Protein 3B0S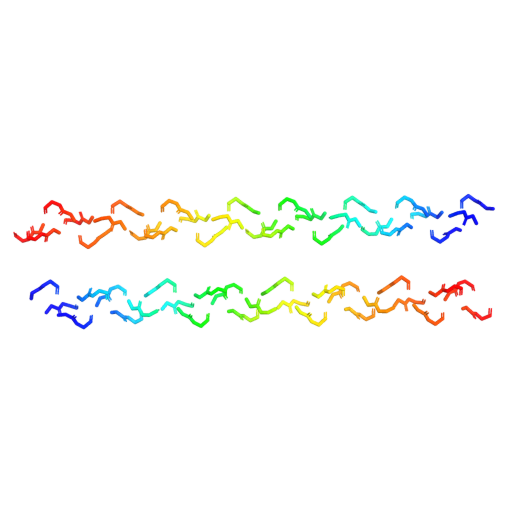 (pdb70)

Secondary structure (DSSP, 8-state):
------------------/------------------/------------------/------------------/------------------/------------------

Organism: Saimiriine herpesvirus 2 (NCBI:txid10381)

Foldseek 3Di:
DDDDDDDDDDDDDDDDPD/DADDDDDDDDDDDDDDPD/DADDDDDDDDDDDDDDPD/DQDDDDDDDDDDDDDDPD/DCDDDDDDDDDDDDDDPD/DCDDDDDDDDDDDDDDPD

B-factor: mean 13.08, std 9.86, range [0.01, 78.94]

InterPro domains:
  IPR008160 Collagen triple helix repeat [PF01391] (15-69)
  IPR017095 Saimiri transformation-associated protein [PIRSF037035] (1-99)

Sequence (108 aa):
GPGPGPGPGPGPGPGPGPGPGPGPGPGPGPGPGPGPGPGPGPGPGPGPGPGPGPGPGPGPGPGPGPGPGPGPGGPPGGPPGGPPGGPPGGPPGGPPGGPPGGPPGGPPGPGPGPGPGPGPGPGPGP

Solvent-accessible surface area: 9105 Å² total

Radius of gyration: 23.4 Å; Cα contacts (8 Å, |Δi|>4): 364; chains: 6; bounding box: 37×21×72 Å

Structure (mmCIF, N/CA/C/O backbone):
data_3B0S
#
_entry.id   3B0S
#
_cell.length_a   29.310
_cell.length_b   26.161
_cell.length_c   74.507
_cell.angle_alpha   90.00
_cell.angle_beta   92.28
_cell.angle_gamma   90.00
#
_symmetry.space_group_name_H-M   'P 1 21 1'
#
loop_
_entity.id
_entity.type
_entity.pdbx_description
1 polymer 'collagen-like peptide'
2 water water
#
loop_
_atom_site.group_PDB
_atom_site.id
_atom_site.type_symbol
_atom_site.label_atom_id
_atom_site.label_alt_id
_atom_site.label_comp_id
_atom_site.label_asym_id
_atom_site.label_entity_id
_atom_site.label_seq_id
_atom_site.pdbx_PDB_ins_code
_atom_site.Cartn_x
_atom_site.Cartn_y
_atom_site.Cartn_z
_atom_site.occupancy
_atom_site.B_iso_or_equiv
_atom_site.auth_seq_id
_atom_site.auth_comp_id
_atom_site.auth_asym_id
_atom_site.auth_atom_id
_atom_site.pdbx_PDB_model_num
ATOM 1 N N . GLY A 1 1 ? 20.880 -3.540 -33.369 1.00 23.15 1 GLY A N 1
ATOM 2 C CA . GLY A 1 1 ? 21.257 -2.630 -32.296 1.00 13.25 1 GLY A CA 1
ATOM 3 C C . GLY A 1 1 ? 21.346 -3.423 -30.999 1.00 11.65 1 GLY A C 1
ATOM 4 O O . GLY A 1 1 ? 20.810 -4.518 -30.864 1.00 19.75 1 GLY A O 1
ATOM 5 N N . PRO A 1 2 ? 22.047 -2.841 -30.043 1.00 16.11 2 PRO A N 1
ATOM 6 C CA . PRO A 1 2 ? 22.199 -3.476 -28.738 1.00 15.32 2 PRO A CA 1
ATOM 7 C C . PRO A 1 2 ? 20.868 -3.566 -28.001 1.00 17.01 2 PRO A C 1
ATOM 8 O O . PRO A 1 2 ? 19.922 -2.802 -28.225 1.00 11.35 2 PRO A O 1
ATOM 20 N N . GLY A 1 4 ? 18.271 -2.739 -25.179 1.00 17.10 4 GLY A N 1
ATOM 21 C CA . GLY A 1 4 ? 18.064 -1.444 -24.567 1.00 10.82 4 GLY A CA 1
ATOM 22 C C . GLY A 1 4 ? 18.449 -1.412 -23.104 1.00 20.39 4 GLY A C 1
ATOM 23 O O . GLY A 1 4 ? 18.842 -2.418 -22.517 1.00 16.00 4 GLY A O 1
ATOM 24 N N . PRO A 1 5 ? 18.353 -0.220 -22.526 1.00 15.77 5 PRO A N 1
ATOM 25 C CA . PRO A 1 5 ? 18.569 -0.004 -21.098 1.00 11.27 5 PRO A CA 1
ATOM 26 C C . PRO A 1 5 ? 17.500 -0.666 -20.238 1.00 10.73 5 PRO A C 1
ATOM 27 O O . PRO A 1 5 ? 16.412 -0.991 -20.692 1.00 9.10 5 PRO A O 1
ATOM 39 N N . GLY A 1 7 ? 14.439 -0.974 -17.644 1.00 10.95 7 GLY A N 1
ATOM 40 C CA . GLY A 1 7 ? 13.247 -0.183 -17.380 1.00 3.20 7 GLY A CA 1
ATOM 41 C C . GLY A 1 7 ? 13.336 0.460 -16.004 1.00 9.02 7 GLY A C 1
ATOM 42 O O . GLY A 1 7 ? 14.255 0.250 -15.220 1.00 7.91 7 GLY A O 1
ATOM 43 N N . PRO A 1 8 ? 12.342 1.276 -15.671 1.00 8.83 8 PRO A N 1
ATOM 44 C CA . PRO A 1 8 ? 12.349 1.970 -14.386 1.00 5.91 8 PRO A CA 1
ATOM 45 C C . PRO A 1 8 ? 11.898 1.066 -13.249 1.00 4.63 8 PRO A C 1
ATOM 46 O O . PRO A 1 8 ? 11.267 0.034 -13.512 1.00 6.13 8 PRO A O 1
ATOM 58 N N . GLY A 1 10 ? 9.556 -0.484 -10.463 1.00 4.79 10 GLY A N 1
ATOM 59 C CA . GLY A 1 10 ? 8.111 -0.492 -10.278 1.00 8.07 10 GLY A CA 1
ATOM 60 C C . GLY A 1 10 ? 7.727 0.365 -9.078 1.00 3.15 10 GLY A C 1
ATOM 61 O O . GLY A 1 10 ? 8.527 0.928 -8.357 1.00 3.77 10 GLY A O 1
ATOM 62 N N . PRO A 1 11 ? 6.428 0.448 -8.860 1.00 4.95 11 PRO A N 1
ATOM 63 C CA . PRO A 1 11 ? 5.937 1.310 -7.780 1.00 6.70 11 PRO A CA 1
ATOM 64 C C . PRO A 1 11 ? 6.146 0.671 -6.420 1.00 8.19 11 PRO A C 1
ATOM 65 O O . PRO A 1 11 ? 6.479 -0.523 -6.287 1.00 1.73 11 PRO A O 1
ATOM 77 N N . GLY A 1 13 ? 5.285 -1.101 -2.918 1.00 3.28 13 GLY A N 1
ATOM 78 C CA . GLY A 1 13 ? 4.420 -2.192 -2.574 1.00 4.13 13 GLY A CA 1
ATOM 79 C C . GLY A 1 13 ? 3.139 -1.775 -1.884 1.00 5.17 13 GLY A C 1
ATOM 80 O O . GLY A 1 13 ? 2.895 -0.602 -1.601 1.00 4.59 13 GLY A O 1
ATOM 81 N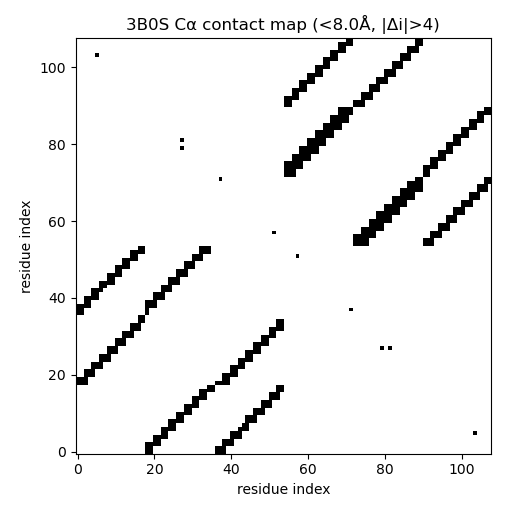 N . PRO A 1 14 ? 2.307 -2.752 -1.565 1.00 6.77 14 PRO A N 1
ATOM 82 C CA . PRO A 1 14 ? 1.041 -2.465 -0.895 1.00 5.22 14 PRO A CA 1
ATOM 83 C C . PRO A 1 14 ? 1.279 -2.130 0.562 1.00 2.53 14 PRO A C 1
ATOM 84 O O . PRO A 1 14 ? 2.332 -2.466 1.100 1.00 5.36 14 PRO A O 1
ATOM 96 N N . GLY A 1 16 ? 1.316 -2.453 4.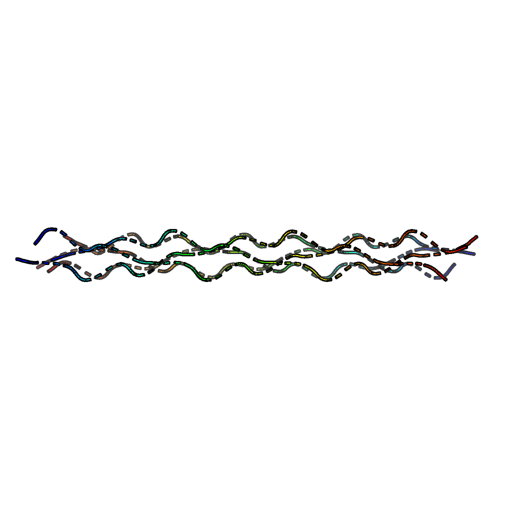545 1.00 9.24 16 GLY A N 1
ATOM 97 C CA . GLY A 1 16 ? 1.519 -3.620 5.385 1.00 3.95 16 GLY A CA 1
ATOM 98 C C . GLY A 1 16 ? 0.239 -3.934 6.150 1.00 4.07 16 GLY A C 1
ATOM 99 O O . GLY A 1 16 ? -0.748 -3.195 6.152 1.00 5.38 16 GLY A O 1
ATOM 100 N N . PRO A 1 17 ? 0.273 -5.065 6.846 1.00 2.40 17 PRO A N 1
ATOM 101 C CA . PRO A 1 17 ? -0.876 -5.434 7.672 1.00 4.34 17 PRO A CA 1
ATOM 102 C C . PRO A 1 17 ? -1.163 -4.407 8.753 1.00 2.69 17 PRO A C 1
ATOM 103 O O . PRO A 1 17 ? -0.296 -3.663 9.197 1.00 7.04 17 PRO A O 1
ATOM 115 N N . GLY A 1 19 ? -1.454 -3.239 12.490 1.00 5.67 19 GLY A N 1
ATOM 116 C CA . GLY A 1 19 ? -0.625 -3.551 13.637 1.00 7.00 19 GLY A CA 1
ATOM 117 C C . GLY A 1 19 ? -1.301 -4.516 14.601 1.00 4.46 19 GLY A C 1
ATOM 118 O O . GLY A 1 19 ? -2.472 -4.873 14.435 1.00 9.59 19 GLY A O 1
ATOM 119 N N . PRO A 1 20 ? -0.544 -4.940 15.607 1.00 2.69 20 PRO A N 1
ATOM 120 C CA . PRO A 1 20 ? -1.140 -5.828 16.615 1.00 8.92 20 PRO A CA 1
ATOM 121 C C . PRO A 1 20 ? -2.090 -5.053 17.518 1.00 12.00 20 PRO A C 1
ATOM 122 O O . PRO A 1 20 ? -2.058 -3.819 17.554 1.00 8.98 20 PRO A O 1
ATOM 134 N N . GLY A 1 22 ? -3.605 -3.217 20.739 1.00 4.68 22 GLY A N 1
ATOM 135 C CA . GLY A 1 22 ? -2.980 -2.546 21.884 1.00 8.15 22 GLY A CA 1
ATOM 136 C C . GLY A 1 22 ? -3.073 -3.396 23.146 1.00 4.97 22 GLY A C 1
ATOM 137 O O . GLY A 1 22 ? -3.677 -4.477 23.137 1.00 9.30 22 GLY A O 1
ATOM 138 N N . PRO A 1 23 ? -2.471 -2.952 24.243 1.00 7.49 23 PRO A N 1
ATOM 139 C CA . PRO A 1 23 ? -2.532 -3.673 25.513 1.00 13.54 23 PRO A CA 1
ATOM 140 C C . PRO A 1 23 ? -3.856 -3.512 26.253 1.00 6.51 23 PRO A C 1
ATOM 141 O O . PRO A 1 23 ? -4.666 -2.632 25.954 1.00 9.20 23 PRO A O 1
ATOM 153 N N . GLY A 1 25 ? -6.531 -2.495 29.000 1.00 11.46 25 GLY A N 1
ATOM 154 C CA . GLY A 1 25 ? -6.812 -1.230 29.655 1.00 9.16 25 GLY A CA 1
ATOM 155 C C . GLY A 1 25 ? -6.367 -1.244 31.111 1.00 11.25 25 GLY A C 1
ATOM 156 O O . GLY A 1 25 ? -6.031 -2.302 31.650 1.00 23.86 25 GLY A O 1
ATOM 157 N N . PRO A 1 26 ? -6.367 -0.074 31.731 1.00 13.00 26 PRO A N 1
ATOM 158 C CA . PRO A 1 26 ? -6.088 0.021 33.172 1.00 14.63 26 PRO A CA 1
ATOM 159 C C . PRO A 1 26 ? -7.175 -0.656 33.996 1.00 14.26 26 PRO A C 1
ATOM 160 O O . PRO A 1 26 ? -8.260 -0.987 33.521 1.00 22.06 26 PRO A O 1
ATOM 173 N N . GLY B 1 1 ? 17.240 -3.013 -32.304 1.00 48.50 1 GLY B N 1
ATOM 174 C CA . GLY B 1 1 ? 17.697 -3.253 -30.939 1.00 32.37 1 GLY B CA 1
ATOM 175 C C . GLY B 1 1 ? 16.552 -3.695 -30.048 1.00 27.52 1 GLY B C 1
ATOM 176 O O . GLY B 1 1 ? 15.518 -3.030 -29.947 1.00 30.19 1 GLY B O 1
ATOM 177 N N . PRO B 1 2 ? 16.694 -4.836 -29.387 1.00 16.20 2 PRO B N 1
ATOM 178 C CA . PRO B 1 2 ? 15.631 -5.323 -28.509 1.00 13.63 2 PRO B CA 1
ATOM 179 C C . PRO B 1 2 ? 15.390 -4.405 -27.315 1.00 23.12 2 PRO B C 1
ATOM 180 O O . PRO B 1 2 ? 16.304 -3.715 -26.858 1.00 11.92 2 PRO B O 1
ATOM 192 N N . GLY B 1 4 ? 15.135 -3.270 -23.584 1.00 7.00 4 GLY B N 1
ATOM 193 C CA . GLY B 1 4 ? 15.986 -3.639 -22.459 1.00 8.58 4 GLY B CA 1
ATOM 194 C C . GLY B 1 4 ? 15.204 -4.499 -21.469 1.00 11.12 4 GLY B C 1
ATOM 195 O O . GLY B 1 4 ? 14.012 -4.757 -21.612 1.00 16.97 4 GLY B O 1
ATOM 196 N N . PRO B 1 5 ? 15.902 -4.915 -20.429 1.00 10.31 5 PRO B N 1
ATOM 197 C CA . PRO B 1 5 ? 15.274 -5.794 -19.438 1.00 19.06 5 PRO B CA 1
ATOM 198 C C . PRO B 1 5 ? 14.274 -5.001 -18.599 1.00 15.37 5 PRO B C 1
ATOM 199 O O . PRO B 1 5 ? 14.271 -3.771 -18.645 1.00 12.67 5 PRO B O 1
ATOM 211 N N . GLY B 1 7 ? 12.714 -3.190 -15.335 1.00 5.66 7 GLY B N 1
ATOM 212 C CA . GLY B 1 7 ? 13.287 -2.460 -14.209 1.00 2.54 7 GLY B CA 1
ATOM 213 C C . GLY B 1 7 ? 13.264 -3.297 -12.937 1.00 5.51 7 GLY B C 1
ATOM 214 O O . GLY B 1 7 ? 12.735 -4.406 -12.881 1.00 8.30 7 GLY B O 1
ATOM 215 N N . PRO B 1 8 ? 13.885 -2.786 -11.884 1.00 6.27 8 PRO B N 1
ATOM 216 C CA . PRO B 1 8 ? 14.005 -3.504 -10.620 1.00 7.89 8 PRO B CA 1
ATOM 217 C C . PRO B 1 8 ? 12.681 -3.553 -9.857 1.00 4.94 8 PRO B C 1
ATOM 218 O O . PRO B 1 8 ? 11.798 -2.731 -10.107 1.00 7.35 8 PRO B O 1
ATOM 230 N N . GLY B 1 10 ? 10.133 -2.667 -7.150 1.00 2.65 10 GLY B N 1
ATOM 231 C CA . GLY B 1 10 ? 9.940 -1.399 -6.487 1.00 7.46 10 GLY B CA 1
ATOM 232 C C . GLY B 1 10 ? 10.203 -1.360 -5.016 1.00 5.23 10 GLY B C 1
ATOM 233 O O . GLY B 1 10 ? 10.490 -2.339 -4.334 1.00 6.49 10 GLY B O 1
ATOM 234 N N . PRO B 1 11 ? 10.135 -0.154 -4.432 1.00 7.05 11 PRO B N 1
ATOM 235 C CA . PRO B 1 11 ? 10.347 0.010 -3.006 1.00 6.45 11 PRO B CA 1
ATOM 236 C C . PRO B 1 11 ? 9.272 -0.623 -2.132 1.00 1.79 11 PRO B C 1
ATOM 237 O O . PRO B 1 11 ? 8.195 -0.933 -2.608 1.00 4.27 11 PRO B O 1
ATOM 249 N N . GLY B 1 13 ? 6.173 -0.965 0.482 1.00 4.90 13 GLY B N 1
ATOM 250 C CA . GLY B 1 13 ? 4.943 -0.229 0.733 1.00 2.34 13 GLY B CA 1
ATOM 251 C C . GLY B 1 13 ? 5.035 0.448 2.094 1.00 0.68 13 GLY B C 1
ATOM 252 O O . GLY B 1 13 ? 6.002 0.227 2.826 1.00 3.13 13 GLY B O 1
ATOM 253 N N . PRO B 1 14 ? 4.063 1.288 2.429 1.00 6.06 14 PRO B N 1
ATOM 254 C CA . PRO B 1 14 ? 4.057 1.972 3.727 1.00 6.30 14 PRO B CA 1
ATOM 255 C C . PRO B 1 14 ? 3.592 1.043 4.831 1.00 5.91 14 PRO B C 1
ATOM 256 O O . PRO B 1 14 ? 3.021 -0.008 4.541 1.00 5.99 14 PRO B O 1
ATOM 268 N N . GLY B 1 16 ? 1.368 -0.653 7.774 1.00 4.81 16 GLY B N 1
ATOM 269 C CA . GLY B 1 16 ? -0.072 -0.728 7.997 1.00 3.44 16 GLY B CA 1
ATOM 270 C C . GLY B 1 16 ? -0.477 0.302 9.041 1.00 5.62 16 GLY B C 1
ATOM 271 O O . GLY B 1 16 ? 0.358 0.941 9.687 1.00 3.26 16 GLY B O 1
ATOM 272 N N . PRO B 1 17 ? -1.788 0.466 9.210 1.00 4.15 17 PRO B N 1
ATOM 273 C CA . PRO B 1 17 ? -2.299 1.339 10.263 1.00 6.99 17 PRO B CA 1
ATOM 274 C C . PRO B 1 17 ? -2.164 0.707 11.632 1.00 2.64 17 PRO B C 1
ATOM 275 O O . PRO B 1 17 ? -1.920 -0.506 11.755 1.00 2.75 17 PRO B O 1
ATOM 287 N N . GLY B 1 19 ? -2.964 -1.081 15.172 1.00 8.20 19 GLY B N 1
ATOM 288 C CA . GLY B 1 19 ? -3.804 -2.213 15.509 1.00 5.37 19 GLY B CA 1
ATOM 289 C C . GLY B 1 19 ? -5.097 -1.798 16.196 1.00 8.14 19 GLY B C 1
ATOM 290 O O . GLY B 1 19 ? -5.291 -0.630 16.552 1.00 9.48 19 GLY B O 1
ATOM 291 N N . PRO B 1 20 ? -5.983 -2.768 16.386 1.00 7.55 20 PRO B N 1
ATOM 292 C CA . PRO B 1 20 ? -7.232 -2.515 17.104 1.00 11.28 20 PRO B CA 1
ATOM 293 C C . PRO B 1 20 ? -6.975 -2.200 18.574 1.00 8.42 20 PRO B C 1
ATOM 294 O O . PRO B 1 20 ? -5.917 -2.499 19.125 1.00 10.82 20 PRO B O 1
ATOM 306 N N . GLY B 1 22 ? -6.887 -2.398 22.617 1.00 6.09 22 GLY B N 1
ATOM 307 C CA . GLY B 1 22 ? -6.627 -3.492 23.541 1.00 8.78 22 GLY B CA 1
ATOM 308 C C . GLY B 1 22 ? -7.936 -3.929 24.187 1.00 15.75 22 GLY B C 1
ATOM 309 O O . GLY B 1 22 ? -8.944 -3.228 24.061 1.00 14.22 22 GLY B O 1
ATOM 310 N N . PRO B 1 23 ? -7.914 -5.068 24.865 1.00 13.41 23 PRO B N 1
ATOM 311 C CA . PRO B 1 23 ? -9.109 -5.558 25.555 1.00 14.20 23 PRO B CA 1
ATOM 312 C C . PRO B 1 23 ? -9.405 -4.678 26.772 1.00 22.93 23 PRO B C 1
ATOM 313 O O . PRO B 1 23 ? -8.491 -4.066 27.334 1.00 33.56 23 PRO B O 1
ATOM 325 N N . GLY B 1 25 ? -9.848 -3.345 30.481 1.00 11.71 25 GLY B N 1
ATOM 326 C CA . GLY B 1 25 ? -9.026 -3.579 31.663 1.00 13.30 25 GLY B CA 1
ATOM 327 C C . GLY B 1 25 ? -9.680 -4.603 32.573 1.00 23.95 25 GLY B C 1
ATOM 328 O O . GLY B 1 25 ? -10.815 -5.012 32.296 1.00 18.31 25 GLY B O 1
ATOM 329 N N . PRO B 1 26 ? -8.982 -5.002 33.629 1.00 34.62 26 PRO B N 1
ATOM 330 C CA . PRO B 1 26 ? -9.529 -5.973 34.583 1.00 38.77 26 PRO B CA 1
ATOM 331 C C . PRO B 1 26 ? -10.436 -5.260 35.578 1.00 39.47 26 PRO B C 1
ATOM 332 O O . PRO B 1 26 ? -10.324 -4.037 35.682 1.00 23.49 26 PRO B O 1
ATOM 345 N N . GLY C 1 1 ? 22.418 -1.166 -35.423 1.00 42.52 1 GLY C N 1
ATOM 346 C CA . GLY C 1 1 ? 21.634 0.064 -35.442 1.00 6.78 1 GLY C CA 1
ATOM 347 C C . GLY C 1 1 ? 21.576 0.670 -34.052 1.00 20.11 1 GLY C C 1
ATOM 348 O O . GLY C 1 1 ? 22.475 0.443 -33.233 1.00 27.25 1 GLY C O 1
ATOM 349 N N . PRO C 1 2 ? 20.517 1.429 -33.789 1.00 21.44 2 PRO C N 1
ATOM 350 C CA . PRO C 1 2 ? 20.390 2.088 -32.487 1.00 13.36 2 PRO C CA 1
ATOM 351 C C . PRO C 1 2 ? 20.031 1.078 -31.400 1.00 19.65 2 PRO C C 1
ATOM 352 O O . PRO C 1 2 ? 19.513 0.000 -31.689 1.00 20.28 2 PRO C O 1
ATOM 364 N N . GLY C 1 4 ? 17.804 -0.587 -28.496 1.00 21.80 4 GLY C N 1
ATOM 365 C CA . GLY C 1 4 ? 16.360 -0.685 -28.305 1.00 29.46 4 GLY C CA 1
ATOM 366 C C . GLY C 1 4 ? 15.908 0.294 -27.231 1.00 32.56 4 GLY C C 1
ATOM 367 O O . GLY C 1 4 ? 16.730 0.969 -26.595 1.00 30.66 4 GLY C O 1
ATOM 368 N N . PRO C 1 5 ? 14.607 0.395 -27.001 1.00 28.50 5 PRO C N 1
ATOM 369 C CA . PRO C 1 5 ? 14.110 1.281 -25.932 1.00 16.95 5 PRO C CA 1
ATOM 370 C C . PRO C 1 5 ? 14.282 0.643 -24.565 1.00 13.44 5 PRO C C 1
ATOM 371 O O . PRO C 1 5 ? 14.586 -0.547 -24.428 1.00 25.08 5 PRO C O 1
ATOM 383 N N . GLY C 1 7 ? 13.572 -1.155 -21.002 1.00 17.25 7 GLY C N 1
ATOM 384 C CA . GLY C 1 7 ? 12.720 -2.295 -20.681 1.00 18.66 7 GLY C CA 1
ATOM 385 C C . GLY C 1 7 ? 11.408 -1.888 -20.026 1.00 13.88 7 GLY C C 1
ATOM 386 O O . GLY C 1 7 ? 11.179 -0.698 -19.790 1.00 9.77 7 GLY C O 1
ATOM 387 N N . PRO C 1 8 ? 10.567 -2.874 -19.740 1.00 7.43 8 PRO C N 1
ATOM 388 C CA . PRO C 1 8 ? 9.318 -2.639 -19.013 1.00 5.98 8 PRO C CA 1
ATOM 389 C C . PRO C 1 8 ? 9.525 -2.215 -17.566 1.00 6.90 8 PRO C C 1
ATOM 390 O O . PRO C 1 8 ? 10.565 -2.499 -16.962 1.00 7.08 8 PRO C O 1
ATOM 402 N N . GLY C 1 10 ? 9.606 -2.439 -13.633 1.00 2.90 10 GLY C N 1
ATOM 403 C CA . GLY C 1 10 ? 9.811 -3.603 -12.777 1.00 5.39 10 GLY C CA 1
ATOM 404 C C . GLY C 1 10 ? 8.505 -3.886 -12.037 1.00 10.66 10 GLY C C 1
ATOM 405 O O . GLY C 1 10 ? 7.523 -3.153 -12.193 1.00 8.38 10 GLY C O 1
ATOM 406 N N . PRO C 1 11 ? 8.568 -4.967 -11.269 1.00 6.46 11 PRO C N 1
ATOM 407 C CA . PRO C 1 11 ? 7.432 -5.391 -10.453 1.00 10.76 11 PRO C CA 1
ATOM 408 C C . PRO C 1 11 ? 7.110 -4.385 -9.351 1.00 3.79 11 PRO C C 1
ATOM 409 O O . PRO C 1 11 ? 7.986 -3.640 -8.888 1.00 4.86 11 PRO C O 1
ATOM 421 N N . GLY C 1 13 ? 6.777 -3.325 -5.574 1.00 7.08 13 GLY C N 1
ATOM 422 C CA . GLY C 1 13 ? 7.615 -3.632 -4.445 1.00 4.76 13 GLY C CA 1
ATOM 423 C C . GLY C 1 13 ? 6.921 -4.513 -3.421 1.00 2.58 13 GLY C C 1
ATOM 424 O O . GLY C 1 13 ? 5.718 -4.755 -3.588 1.00 2.52 13 GLY C O 1
ATOM 425 N N . PRO C 1 14 ? 7.709 -4.908 -2.434 1.00 5.11 14 PRO C N 1
ATOM 426 C CA . PRO C 1 14 ? 7.200 -5.788 -1.381 1.00 5.95 14 PRO C CA 1
ATOM 427 C C . PRO C 1 14 ? 6.236 -5.032 -0.471 1.00 5.02 14 PRO C C 1
ATOM 428 O O . PRO C 1 14 ? 6.322 -3.797 -0.372 1.00 5.78 14 PRO C O 1
ATOM 440 N N . GLY C 1 16 ? 4.570 -3.290 2.652 1.00 0.53 16 GLY C N 1
ATOM 441 C CA . GLY C 1 16 ? 5.057 -2.576 3.796 1.00 3.05 16 GLY C CA 1
ATOM 442 C C . GLY C 1 16 ? 4.999 -3.423 5.056 1.00 5.64 16 GLY C C 1
ATOM 443 O O . GLY C 1 16 ? 4.467 -4.526 5.063 1.00 5.85 16 GLY C O 1
ATOM 444 N N . PRO C 1 17 ? 5.590 -2.885 6.104 1.00 3.97 17 PRO C N 1
ATOM 445 C CA . PRO C 1 17 ? 5.634 -3.597 7.373 1.00 8.43 17 PRO C CA 1
ATOM 446 C C . PRO C 1 17 ? 4.316 -3.559 8.151 1.00 7.83 17 PRO C C 1
ATOM 447 O O . PRO C 1 17 ? 3.470 -2.700 7.898 1.00 3.03 17 PRO C O 1
ATOM 459 N N . GLY C 1 19 ? 1.792 -2.628 10.955 1.00 4.37 19 GLY C N 1
ATOM 460 C CA . GLY C 1 19 ? 1.550 -1.352 11.614 1.00 4.71 19 GLY C CA 1
ATOM 461 C C . GLY C 1 19 ? 1.893 -1.359 13.087 1.00 6.81 19 GLY C C 1
ATOM 462 O O . GLY C 1 19 ? 2.181 -2.384 13.693 1.00 6.47 19 GLY C O 1
ATOM 463 N N . PRO C 1 20 ? 1.861 -0.176 13.697 1.00 6.24 20 PRO C N 1
ATOM 464 C CA . PRO C 1 20 ? 2.091 0.018 15.121 1.00 12.40 20 PRO C CA 1
ATOM 465 C C . PRO C 1 20 ? 1.061 -0.619 16.040 1.00 3.25 20 PRO C C 1
ATOM 466 O O . PRO C 1 20 ? -0.067 -0.908 15.651 1.00 3.85 20 PRO C O 1
ATOM 478 N N . GLY C 1 22 ? -1.953 -1.069 18.574 1.00 10.23 22 GLY C N 1
ATOM 479 C CA . GLY C 1 22 ? -3.147 -0.255 18.761 1.00 14.49 22 GLY C CA 1
ATOM 480 C C . GLY C 1 22 ? -3.148 0.401 20.133 1.00 14.17 22 GLY C C 1
ATOM 481 O O . GLY C 1 22 ? -2.242 0.188 20.942 1.00 5.39 22 GLY C O 1
ATOM 482 N N . PRO C 1 23 ? -4.177 1.197 20.407 1.00 16.05 23 PRO C N 1
ATOM 483 C CA . PRO C 1 23 ? -4.234 1.947 21.667 1.00 6.83 23 PRO C CA 1
ATOM 484 C C . PRO C 1 23 ? -4.625 1.031 22.818 1.00 11.62 23 PRO C C 1
ATOM 485 O O . PRO C 1 23 ? -5.106 -0.069 22.540 1.00 9.72 23 PRO C O 1
ATOM 497 N N . GLY C 1 25 ? -6.867 -0.608 25.756 1.00 17.35 25 GLY C N 1
ATOM 498 C CA . GLY C 1 25 ? -8.310 -0.751 25.938 1.00 15.05 25 GLY C CA 1
ATOM 499 C C . GLY C 1 25 ? -8.722 0.202 27.057 1.00 13.84 25 GLY C C 1
ATOM 500 O O . GLY C 1 25 ? -7.872 0.764 27.759 1.00 16.43 25 GLY C O 1
ATOM 501 N N . PRO C 1 26 ? -10.028 0.348 27.203 1.00 11.64 26 PRO C N 1
ATOM 502 C CA . PRO C 1 26 ? -10.589 1.241 28.225 1.00 15.51 26 PRO C CA 1
ATOM 503 C C . PRO C 1 26 ? -10.464 0.620 29.609 1.00 15.24 26 PRO C C 1
ATOM 504 O O . PRO C 1 26 ? -10.256 -0.588 29.708 1.00 12.89 26 PRO C O 1
ATOM 517 N N . GLY D 1 1 ? -4.086 8.641 33.182 1.00 24.23 1 GLY D N 1
ATOM 518 C CA . GLY D 1 1 ? -4.675 9.228 31.988 1.00 29.06 1 GLY D CA 1
ATOM 519 C C . GLY D 1 1 ? -4.297 8.464 30.731 1.00 26.70 1 GLY D C 1
ATOM 520 O O . GLY D 1 1 ? -3.140 8.097 30.550 1.00 25.39 1 GLY D O 1
ATOM 521 N N . PRO D 1 2 ? -5.261 8.214 29.853 1.00 26.26 2 PRO D N 1
ATOM 522 C CA . PRO D 1 2 ? -4.992 7.427 28.642 1.00 26.69 2 PRO D CA 1
ATOM 523 C C . PRO D 1 2 ? -4.032 8.113 27.679 1.00 20.38 2 PRO D C 1
ATOM 524 O O . PRO D 1 2 ? -4.052 9.333 27.508 1.00 17.71 2 PRO D O 1
ATOM 536 N N . GLY D 1 4 ? -2.297 9.852 24.524 1.00 8.70 4 GLY D N 1
ATOM 537 C CA . GLY D 1 4 ? -2.811 10.640 23.399 1.00 17.70 4 GLY D CA 1
ATOM 538 C C . GLY D 1 4 ? -2.668 9.794 22.137 1.00 17.60 4 GLY D C 1
ATOM 539 O O . GLY D 1 4 ? -2.044 8.728 22.133 1.00 10.78 4 GLY D O 1
ATOM 540 N N . PRO D 1 5 ? -3.256 10.247 21.042 1.00 9.11 5 PRO D N 1
ATOM 541 C CA . PRO D 1 5 ? -3.259 9.454 19.813 1.00 12.43 5 PRO D CA 1
ATOM 542 C C . PRO D 1 5 ? -1.935 9.521 19.056 1.00 13.80 5 PRO D C 1
ATOM 543 O O . PRO 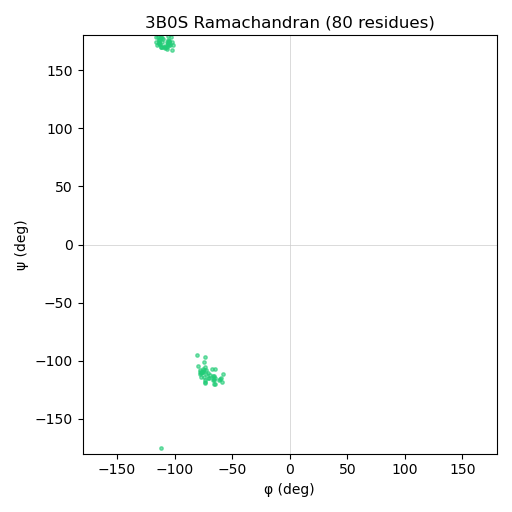D 1 5 ? -1.063 10.340 19.373 1.00 12.06 5 PRO D O 1
ATOM 555 N N . GLY D 1 7 ? 0.617 10.481 16.188 1.00 8.36 7 GLY D N 1
ATOM 556 C CA . GLY D 1 7 ? 0.863 11.711 15.466 1.00 2.57 7 GLY D CA 1
ATOM 557 C C . GLY D 1 7 ? 0.402 11.716 14.035 1.00 4.94 7 GLY D C 1
ATOM 558 O O . GLY D 1 7 ? 0.013 10.694 13.479 1.00 5.14 7 GLY D O 1
ATOM 559 N N . PRO D 1 8 ? 0.415 12.883 13.380 1.00 5.33 8 PRO D N 1
ATOM 560 C CA . PRO D 1 8 ? 0.074 12.982 11.967 1.00 8.35 8 PRO D CA 1
ATOM 561 C C . PRO D 1 8 ? 1.165 12.441 11.041 1.00 4.78 8 PRO D C 1
ATOM 562 O O . PRO D 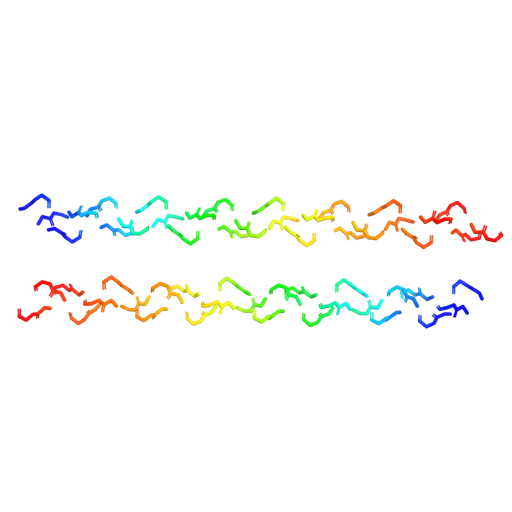1 8 ? 2.281 12.164 11.475 1.00 6.90 8 PRO D O 1
ATOM 574 N N . GLY D 1 10 ? 4.279 12.173 8.584 1.00 4.85 10 GLY D N 1
ATOM 575 C CA . GLY D 1 10 ? 5.483 12.950 8.360 1.00 9.94 10 GLY D CA 1
ATOM 576 C C . GLY D 1 10 ? 5.524 13.621 7.005 1.00 3.86 10 GLY D C 1
ATOM 577 O O . GLY D 1 10 ? 4.684 13.403 6.133 1.00 3.28 10 GLY D O 1
ATOM 578 N N . PRO D 1 11 ? 6.511 14.475 6.752 1.00 1.76 11 PRO D N 1
ATOM 579 C CA . PRO D 1 11 ? 6.589 15.100 5.434 1.00 5.14 11 PRO D CA 1
ATOM 580 C C . PRO D 1 11 ? 6.988 14.149 4.325 1.00 4.40 11 PRO D C 1
ATOM 581 O O . PRO D 1 11 ? 7.511 13.063 4.572 1.00 3.07 11 PRO D O 1
ATOM 593 N N . GLY D 1 13 ? 9.202 12.506 1.358 1.00 3.68 13 GLY D N 1
ATOM 594 C CA . GLY D 1 13 ? 10.629 12.460 1.075 1.00 3.29 13 GLY D CA 1
ATOM 595 C C . GLY D 1 13 ? 10.928 13.431 -0.062 1.00 4.55 13 GLY D C 1
ATOM 596 O O . GLY D 1 13 ? 10.094 14.019 -0.720 1.00 7.16 13 GLY D O 1
ATOM 597 N N . PRO D 1 14 ? 12.226 13.590 -0.261 1.00 7.09 14 PRO D N 1
ATOM 598 C CA . PRO D 1 14 ? 12.716 14.516 -1.276 1.00 2.77 14 PRO D CA 1
ATOM 599 C C . PRO D 1 14 ? 12.647 13.866 -2.639 1.00 3.57 14 PRO D C 1
ATOM 600 O O . PRO D 1 14 ? 12.468 12.635 -2.732 1.00 10.27 14 PRO D O 1
ATOM 612 N N . GLY D 1 16 ? 13.579 11.906 -5.964 1.00 5.87 16 GLY D N 1
ATOM 613 C CA . GLY D 1 16 ? 14.554 10.863 -6.169 1.00 4.67 16 GLY D CA 1
ATOM 614 C C . GLY D 1 16 ? 15.730 11.268 -7.027 1.00 7.23 16 GLY D C 1
ATOM 615 O O . GLY D 1 16 ? 15.871 12.425 -7.460 1.00 4.83 16 GLY D O 1
ATOM 616 N N . PRO D 1 17 ? 16.596 10.299 -7.311 1.00 7.60 17 PRO D N 1
ATOM 617 C CA . PRO D 1 17 ? 17.766 10.504 -8.150 1.00 11.35 17 PRO D CA 1
ATOM 618 C C . PRO D 1 17 ? 17.458 10.926 -9.574 1.00 7.36 17 PRO D C 1
ATOM 619 O O . PRO D 1 17 ? 16.399 10.681 -10.143 1.00 6.96 17 PRO D O 1
ATOM 631 N N . GLY D 1 19 ? 17.369 10.616 -13.489 1.00 2.60 19 GLY D N 1
ATOM 632 C CA . GLY D 1 19 ? 17.105 9.496 -14.383 1.00 3.54 19 GLY D CA 1
ATOM 633 C C . GLY D 1 19 ? 18.394 9.141 -15.112 1.00 8.62 19 GLY D C 1
ATOM 634 O O . GLY D 1 19 ? 19.373 9.889 -15.040 1.00 9.00 19 GLY D O 1
ATOM 635 N N . PRO D 1 20 ? 18.390 8.019 -15.812 1.00 12.45 20 PRO D N 1
ATOM 636 C CA . PRO D 1 20 ? 19.521 7.638 -16.652 1.00 11.11 20 PRO D CA 1
ATOM 637 C C . PRO D 1 20 ? 19.840 8.642 -17.750 1.00 9.00 20 PRO D C 1
ATOM 638 O O . PRO D 1 20 ? 18.989 9.359 -18.277 1.00 4.06 20 PRO D O 1
ATOM 650 N N . GLY D 1 22 ? 20.164 9.802 -21.428 1.00 13.33 22 GLY D N 1
ATOM 651 C CA . GLY D 1 22 ? 19.397 9.483 -22.614 1.00 9.72 22 GLY D CA 1
ATOM 652 C C . GLY D 1 22 ? 20.137 8.603 -23.603 1.00 11.75 22 GLY D C 1
ATOM 653 O O . GLY D 1 22 ? 21.345 8.355 -23.455 1.00 12.56 22 GLY D O 1
ATOM 654 N N . PRO D 1 23 ? 19.405 8.127 -24.609 1.00 14.72 23 PRO D N 1
ATOM 655 C CA . PRO D 1 23 ? 19.975 7.265 -25.650 1.00 15.08 23 PRO D CA 1
ATOM 656 C C . PRO D 1 23 ? 20.867 8.024 -26.623 1.00 15.36 23 PRO D C 1
ATOM 657 O O . PRO D 1 23 ? 20.792 9.244 -26.755 1.00 18.24 23 PRO D O 1
ATOM 669 N N . GLY D 1 25 ? 22.520 9.744 -29.845 1.00 14.83 25 GLY D N 1
ATOM 670 C CA . GLY D 1 25 ? 21.970 10.555 -30.920 1.00 16.28 25 GLY D CA 1
ATOM 671 C C . GLY D 1 25 ? 21.885 9.750 -32.205 1.00 17.84 25 GLY D C 1
ATOM 672 O O . GLY D 1 25 ? 22.365 8.615 -32.279 1.00 13.47 25 GLY D O 1
ATOM 673 N N . PRO D 1 26 ? 21.274 10.318 -33.236 1.00 21.79 26 PRO D N 1
ATOM 674 C CA . PRO D 1 26 ? 21.123 9.584 -34.495 1.00 17.06 26 PRO D CA 1
ATOM 675 C C . PRO D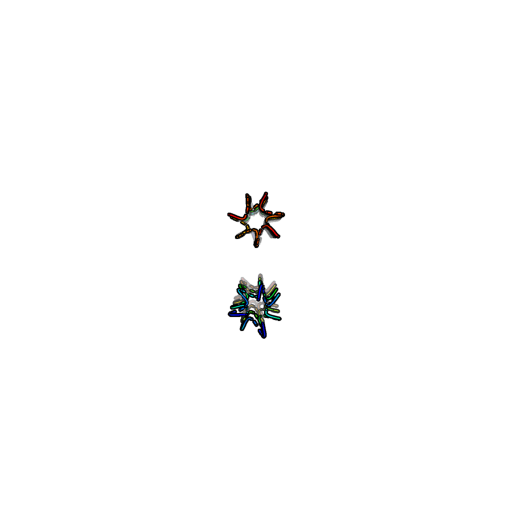 1 26 ? 22.430 9.608 -35.277 1.00 25.60 26 PRO D C 1
ATOM 676 O O . PRO D 1 26 ? 23.294 10.445 -35.015 1.00 25.34 26 PRO D O 1
ATOM 688 N N A GLY E 1 1 ? -7.484 12.741 37.406 0.50 6.33 1 GLY E N 1
ATOM 689 N N B GLY E 1 1 ? -2.933 11.904 30.136 0.50 15.59 1 GLY E N 1
ATOM 690 C CA A GLY E 1 1 ? -6.102 12.510 37.041 0.50 11.87 1 GLY E CA 1
ATOM 691 C CA B GLY E 1 1 ? -1.974 10.834 29.871 0.50 11.94 1 GLY E CA 1
ATOM 692 C C A GLY E 1 1 ? -5.610 13.481 35.989 0.50 8.09 1 GLY E C 1
ATOM 693 C C B GLY E 1 1 ? -0.760 11.356 29.118 0.50 20.29 1 GLY E C 1
ATOM 694 O O A GLY E 1 1 ? -6.393 14.124 35.287 0.50 4.88 1 GLY E O 1
ATOM 695 O O B GLY E 1 1 ? -0.742 12.525 28.715 0.50 24.56 1 GLY E O 1
ATOM 696 N N A PRO E 1 2 ? -4.291 13.594 35.874 0.50 3.82 2 PRO E N 1
ATOM 697 N N B PRO E 1 2 ? 0.265 10.529 28.942 0.50 28.50 2 PRO E N 1
ATOM 698 C CA A PRO E 1 2 ? -3.729 14.458 34.836 0.50 7.23 2 PRO E CA 1
ATOM 699 C CA B PRO E 1 2 ? 1.424 10.878 28.110 0.50 29.18 2 PRO E CA 1
ATOM 700 C C A PRO E 1 2 ? -3.842 13.778 33.472 0.50 13.64 2 PRO E C 1
ATOM 701 C C B PRO E 1 2 ? 1.103 11.028 26.624 0.50 16.74 2 PRO E C 1
ATOM 702 O O A PRO E 1 2 ? -4.097 12.579 33.354 0.50 2.23 2 PRO E O 1
ATOM 703 O O B PRO E 1 2 ? 0.060 10.654 26.080 0.50 12.20 2 PRO E O 1
ATOM 726 N N A GLY E 1 4 ? -2.933 11.904 30.136 0.50 15.59 4 GLY E N 1
ATOM 727 N N B GLY E 1 4 ? 0.996 10.685 22.556 0.50 10.56 4 GLY E N 1
ATOM 728 C CA A GLY E 1 4 ? -1.974 10.834 29.871 0.50 11.94 4 GLY E CA 1
ATOM 729 C CA B GLY E 1 4 ? 0.817 9.555 21.655 0.50 5.32 4 GLY E CA 1
ATOM 730 C C A GLY E 1 4 ? -0.760 11.356 29.118 0.50 20.29 4 GLY E C 1
ATOM 731 C C B GLY E 1 4 ? 2.112 9.255 20.928 0.50 4.98 4 GLY E C 1
ATOM 732 O O A GLY E 1 4 ? -0.742 12.525 28.715 0.50 24.56 4 GLY E O 1
ATOM 733 O O B GLY E 1 4 ? 3.098 9.991 20.896 0.50 8.18 4 GLY E O 1
ATOM 734 N N A PRO E 1 5 ? 0.265 10.529 28.942 0.50 28.50 5 PRO E N 1
ATOM 735 N N B PRO E 1 5 ? 2.195 8.090 20.280 0.50 7.40 5 PRO E N 1
ATOM 736 C CA A PRO E 1 5 ? 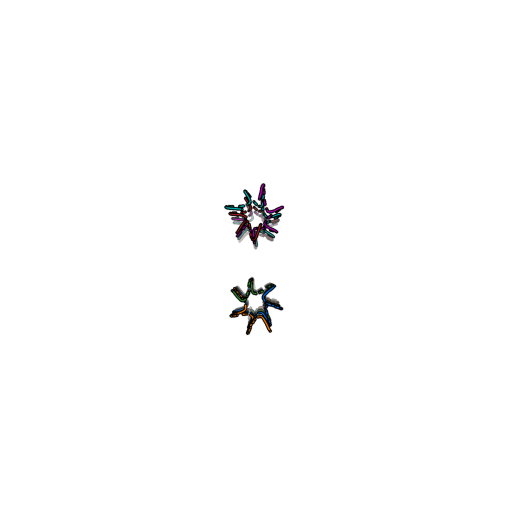1.424 10.878 28.110 0.50 29.18 5 PRO E CA 1
ATOM 737 C CA B PRO E 1 5 ? 3.417 7.799 19.533 0.50 14.96 5 PRO E CA 1
ATOM 738 C C A PRO E 1 5 ? 1.103 11.028 26.624 0.50 16.74 5 PRO E C 1
ATOM 739 C C B PRO E 1 5 ? 3.588 8.754 18.343 0.50 8.51 5 PRO E C 1
ATOM 740 O O A PRO E 1 5 ? 0.060 10.654 26.080 0.50 12.20 5 PRO E O 1
ATOM 741 O O B PRO E 1 5 ? 2.652 9.480 17.973 0.50 7.05 5 PRO E O 1
ATOM 764 N N A GLY E 1 7 ? 0.996 10.685 22.556 0.50 10.56 7 GLY E N 1
ATOM 765 N N B GLY E 1 7 ? 3.706 9.831 14.538 0.50 9.33 7 GLY E N 1
ATOM 766 C CA A GLY E 1 7 ? 0.817 9.555 21.655 0.50 5.32 7 GLY E CA 1
ATOM 767 C CA B GLY E 1 7 ? 2.799 9.516 13.437 0.50 6.68 7 GLY E CA 1
ATOM 768 C C A GLY E 1 7 ? 2.112 9.255 20.928 0.50 4.98 7 GLY E C 1
ATOM 769 C C B GLY E 1 7 ? 3.470 8.633 12.405 0.50 7.28 7 GLY E C 1
ATOM 770 O O A GLY E 1 7 ? 3.098 9.991 20.896 0.50 8.18 7 GLY E O 1
ATOM 771 O O B GLY E 1 7 ? 4.646 8.300 12.541 0.50 9.16 7 GLY E O 1
ATOM 772 N N A PRO E 1 8 ? 2.195 8.090 20.280 0.50 7.40 8 PRO E N 1
ATOM 773 N N B PRO E 1 8 ? 2.748 8.235 11.373 0.50 7.27 8 PRO E N 1
ATOM 774 C CA A PRO E 1 8 ? 3.417 7.799 19.533 0.50 14.96 8 PRO E CA 1
ATOM 775 C CA B PRO E 1 8 ? 3.390 7.365 10.381 0.50 9.92 8 PRO E CA 1
ATOM 776 C C A PRO E 1 8 ? 3.588 8.754 18.343 0.50 8.51 8 PRO E C 1
ATOM 777 C C B PRO E 1 8 ? 4.382 8.142 9.510 0.50 6.53 8 PRO E C 1
ATOM 778 O O A PRO E 1 8 ? 2.652 9.480 17.973 0.50 7.05 8 PRO E O 1
ATOM 779 O O B PRO E 1 8 ? 4.427 9.379 9.490 0.50 7.90 8 PRO E O 1
ATOM 802 N N A GLY E 1 10 ? 3.706 9.831 14.538 0.50 9.33 10 GLY E N 1
ATOM 803 N N B GLY E 1 10 ? 5.974 9.909 6.231 0.50 5.11 10 GLY E N 1
ATOM 804 C CA A GLY E 1 10 ? 2.799 9.516 13.437 0.50 6.68 10 GLY E CA 1
ATOM 805 C CA B GLY E 1 10 ? 5.461 10.650 5.102 0.50 10.42 10 GLY E CA 1
ATOM 806 C C A GLY E 1 10 ? 3.470 8.633 12.405 0.50 7.28 10 GLY E C 1
ATOM 807 C C B GLY E 1 10 ? 5.492 9.797 3.843 0.50 1.87 10 GLY E C 1
ATOM 808 O O A GLY E 1 10 ? 4.646 8.300 12.541 0.50 9.16 10 GLY E O 1
ATOM 809 O O B GLY E 1 10 ? 6.006 8.675 3.890 0.50 3.77 10 GLY E O 1
ATOM 810 N N A PRO E 1 11 ? 2.748 8.235 11.373 0.50 7.27 11 PRO E N 1
ATOM 811 N N B PRO E 1 11 ? 4.901 10.292 2.770 0.50 4.56 11 PRO E N 1
ATOM 812 C CA A PRO E 1 11 ? 3.390 7.365 10.381 0.50 9.92 11 PRO E CA 1
ATOM 813 C CA B PRO E 1 11 ? 4.830 9.540 1.525 0.50 5.57 11 PRO E CA 1
ATOM 814 C C A PRO E 1 11 ? 4.382 8.142 9.510 0.50 6.53 11 PRO E C 1
ATOM 815 C C B PRO E 1 11 ? 6.185 9.515 0.824 0.50 3.92 11 PRO E C 1
ATOM 816 O O A PRO E 1 11 ? 4.427 9.379 9.490 0.50 7.90 11 PRO E O 1
ATOM 817 O O B PRO E 1 11 ? 7.033 10.345 1.128 0.50 4.16 11 PRO E O 1
ATOM 840 N N A GLY E 1 13 ? 5.974 9.909 6.231 0.50 5.11 13 GLY E N 1
ATOM 841 N N B GLY E 1 13 ? 8.899 10.419 -1.882 0.50 1.92 13 GLY E N 1
ATOM 842 C CA A GLY E 1 13 ? 5.461 10.650 5.102 0.50 10.42 13 GLY E CA 1
ATOM 843 C CA B GLY E 1 13 ? 9.090 11.691 -2.557 0.50 2.54 13 GLY E CA 1
ATOM 844 C C A GLY E 1 13 ? 5.492 9.797 3.843 0.50 1.87 13 GLY E C 1
ATOM 845 C C B GLY E 1 13 ? 8.693 11.702 -4.004 0.50 2.24 13 GLY E C 1
ATOM 846 O O A GLY E 1 13 ? 6.006 8.675 3.890 0.50 3.77 13 GLY E O 1
ATOM 847 O O B GLY E 1 13 ? 8.388 10.664 -4.597 0.50 5.43 13 GLY E O 1
ATOM 848 N N A PRO E 1 14 ? 4.901 10.292 2.770 0.50 4.56 14 PRO E N 1
ATOM 849 N N B PRO E 1 14 ? 8.690 12.887 -4.631 0.50 3.86 14 PRO E N 1
ATOM 850 C CA A PRO E 1 14 ? 4.830 9.540 1.525 0.50 5.57 14 PRO E CA 1
ATOM 851 C CA B PRO E 1 14 ? 8.389 12.974 -6.057 0.50 2.55 14 PRO E CA 1
ATOM 852 C C A PRO E 1 14 ? 6.185 9.515 0.824 0.50 3.92 14 PRO E C 1
ATOM 853 C C B PRO E 1 14 ? 9.484 12.380 -6.939 0.50 5.85 14 PRO E C 1
ATOM 854 O O A PRO E 1 14 ? 7.033 10.345 1.128 0.50 4.16 14 PRO E O 1
ATOM 855 O O B PRO E 1 14 ? 10.552 12.082 -6.425 0.50 4.02 14 PRO E O 1
ATOM 878 N N A GLY E 1 16 ? 8.899 10.419 -1.882 0.50 1.92 16 GLY E N 1
ATOM 879 N N B GLY E 1 16 ? 12.602 12.131 -9.516 0.50 0.91 16 GLY E N 1
ATOM 880 C CA A GLY E 1 16 ? 9.090 11.691 -2.557 0.50 2.54 16 GLY E CA 1
ATOM 881 C CA B GLY E 1 16 ? 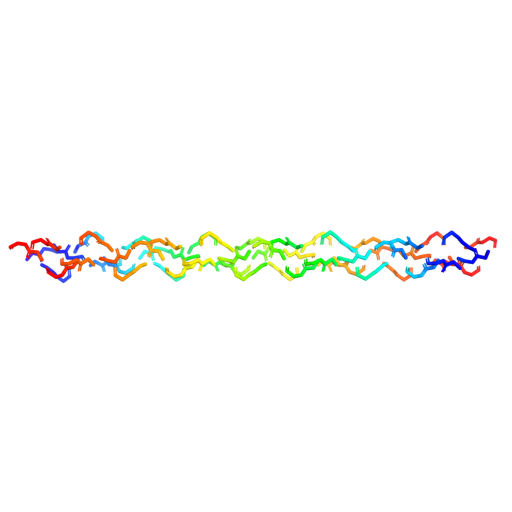13.782 12.927 -9.752 0.50 2.27 16 GLY E CA 1
ATOM 882 C C A GLY E 1 16 ? 8.693 11.702 -4.004 0.50 2.24 16 GLY E C 1
ATOM 883 C C B GLY E 1 16 ? 13.739 13.582 -11.115 0.50 5.13 16 GLY E C 1
ATOM 884 O O A GLY E 1 16 ? 8.388 10.664 -4.597 0.50 5.43 16 GLY E O 1
ATOM 885 O O B GLY E 1 16 ? 12.853 13.406 -11.949 0.50 3.05 16 GLY E O 1
ATOM 886 N N A PRO E 1 17 ? 8.690 12.887 -4.631 0.50 3.86 17 PRO E N 1
ATOM 887 N N B PRO E 1 17 ? 14.745 14.431 -11.336 0.50 3.23 17 PRO E N 1
ATOM 888 C CA A PRO E 1 17 ? 8.389 12.974 -6.057 0.50 2.55 17 PRO E CA 1
ATOM 889 C CA B PRO E 1 17 ? 14.894 15.065 -12.639 0.50 6.53 17 PRO E CA 1
ATOM 890 C C A PRO E 1 17 ? 9.484 12.380 -6.939 0.50 5.85 17 PRO E C 1
ATOM 891 C C B PRO E 1 17 ? 15.283 14.097 -13.748 0.50 7.76 17 PRO E C 1
ATOM 892 O O A PRO E 1 17 ? 10.552 12.082 -6.425 0.50 4.02 17 PRO E O 1
ATOM 893 O O B PRO E 1 17 ? 15.862 13.044 -13.510 0.50 4.42 17 PRO E O 1
ATOM 916 N N A GLY E 1 19 ? 12.602 12.131 -9.516 0.50 0.91 19 GLY E N 1
ATOM 917 N N B GLY E 1 19 ? 17.476 12.460 -16.531 0.50 6.80 19 GLY E N 1
ATOM 918 C CA A GLY E 1 19 ? 13.782 12.927 -9.752 0.50 2.27 19 GLY E CA 1
ATOM 919 C CA B GLY E 1 19 ? 18.906 12.404 -16.788 0.50 14.98 19 GLY E CA 1
ATOM 920 C C A GLY E 1 19 ? 13.739 13.582 -11.115 0.50 5.13 19 GLY E C 1
ATOM 921 C C B GLY E 1 19 ? 19.265 13.325 -17.947 0.50 15.74 19 GLY E C 1
ATOM 922 O O A GLY E 1 19 ? 12.853 13.406 -11.949 0.50 3.05 19 GLY E O 1
ATOM 923 O O B GLY E 1 19 ? 18.424 13.938 -18.614 0.50 13.81 19 GLY E O 1
ATOM 924 N N A PRO E 1 20 ? 14.745 14.431 -11.336 0.50 3.23 20 PRO E N 1
ATOM 925 N N B PRO E 1 20 ? 20.574 13.410 -18.188 0.50 12.09 20 PRO E N 1
ATOM 926 C CA A PRO E 1 20 ? 14.894 15.065 -12.639 0.50 6.53 20 PRO E CA 1
ATOM 927 C CA B PRO E 1 20 ? 21.099 14.284 -19.242 0.50 14.97 20 PRO E CA 1
ATOM 928 C C A PRO E 1 20 ? 15.283 14.097 -13.748 0.50 7.76 20 PRO E C 1
ATOM 929 C C B PRO E 1 20 ? 20.936 13.697 -20.633 0.50 19.37 20 PRO E C 1
ATOM 930 O O A PRO E 1 20 ? 15.862 13.044 -13.510 0.50 4.42 20 PRO E O 1
ATOM 931 O O B PRO E 1 20 ? 20.600 12.523 -20.820 0.50 12.58 20 PRO E O 1
ATOM 954 N N A GLY E 1 22 ? 17.476 12.460 -16.531 0.50 6.80 22 GLY E N 1
ATOM 955 N N B GLY E 1 22 ? 21.803 11.886 -24.071 0.50 12.84 22 GLY E N 1
ATOM 956 C CA A GLY E 1 22 ? 18.906 12.404 -16.788 0.50 14.98 22 GLY E CA 1
ATOM 957 C CA B GLY E 1 22 ? 22.645 10.763 -24.435 0.50 9.16 22 GLY E CA 1
ATOM 958 C C A GLY E 1 22 ? 19.265 13.325 -17.947 0.50 15.74 22 GLY E C 1
ATOM 959 C C B GLY E 1 22 ? 23.909 11.195 -25.142 0.50 12.48 22 GLY E C 1
ATOM 960 O O A GLY E 1 22 ? 18.424 13.938 -18.614 0.50 13.81 22 GLY E O 1
ATOM 961 O O B GLY E 1 22 ? 24.143 12.375 -25.442 0.50 17.59 22 GLY E O 1
ATOM 962 N N A PRO E 1 23 ? 20.574 13.410 -18.188 0.50 12.09 23 PRO E N 1
ATOM 963 N N B PRO E 1 23 ? 24.776 10.227 -25.436 0.50 11.95 23 PRO E N 1
ATOM 964 C CA A PRO E 1 23 ? 21.099 14.284 -19.242 0.50 14.97 23 PRO E CA 1
ATOM 965 C CA B PRO E 1 23 ? 26.010 10.553 -26.157 0.50 16.67 23 PRO E CA 1
ATOM 966 C C A PRO E 1 23 ? 20.936 13.697 -20.633 0.50 19.37 23 PRO E C 1
ATOM 967 C C B PRO E 1 23 ? 25.690 10.908 -27.605 0.50 14.59 23 PRO E C 1
ATOM 968 O O A PRO E 1 23 ? 20.600 12.523 -20.820 0.50 12.58 23 PRO E O 1
ATOM 969 O O B PRO E 1 23 ? 24.600 10.578 -28.088 0.50 7.04 23 PRO E O 1
ATOM 992 N N A GLY E 1 25 ? 21.803 11.886 -24.071 0.50 12.84 25 GLY E N 1
ATOM 993 N N B GLY E 1 25 ? 25.612 10.593 -31.674 0.50 0.91 25 GLY E N 1
ATOM 994 C CA A GLY E 1 25 ? 22.645 10.763 -24.435 0.50 9.16 25 GLY E CA 1
ATOM 995 C CA B GLY E 1 25 ? 25.554 9.324 -32.384 0.50 0.42 25 GLY E CA 1
ATOM 996 C C A GLY E 1 25 ? 23.909 11.195 -25.142 0.50 12.48 25 GLY E C 1
ATOM 997 C C B GLY E 1 25 ? 26.829 9.102 -33.187 0.50 0.01 25 GLY E C 1
ATOM 998 O O A GLY E 1 25 ? 24.143 12.375 -25.442 0.50 17.59 25 GLY E O 1
ATOM 999 O O B GLY E 1 25 ? 27.779 9.863 -33.089 0.50 3.20 25 GLY E O 1
ATOM 1000 N N A PRO E 1 26 ? 24.776 10.227 -25.436 0.50 11.95 26 PRO E N 1
ATOM 1001 N N B PRO E 1 26 ? 26.752 8.035 -33.977 0.50 5.11 26 PRO E N 1
ATOM 1002 C CA A PRO E 1 26 ? 26.010 10.553 -26.157 0.50 16.67 26 PRO E CA 1
ATOM 1003 C CA B PRO E 1 26 ? 27.840 7.533 -34.801 0.50 7.12 26 PRO E CA 1
ATOM 1004 C C A PRO E 1 26 ? 25.690 10.908 -27.605 0.50 14.59 26 PRO E C 1
ATOM 1005 C C B PRO E 1 26 ? 28.211 8.552 -35.887 0.50 4.92 26 PRO E C 1
ATOM 1006 O O A PRO E 1 26 ? 24.600 10.578 -28.088 0.50 7.04 26 PRO E O 1
ATOM 1007 O O B PRO E 1 26 ? 27.279 9.296 -36.245 0.50 4.79 26 PRO E O 1
ATOM 1022 N N . GLY F 1 1 ? -7.706 10.686 34.011 1.00 8.71 1 GLY F N 1
ATOM 1023 C CA . GLY F 1 1 ? -7.471 11.993 33.419 1.00 27.82 1 GLY F CA 1
ATOM 1024 C C . GLY F 1 1 ? -7.820 11.951 31.939 1.00 33.99 1 GLY F C 1
ATOM 1025 O O . GLY F 1 1 ? -7.940 10.864 31.369 1.00 56.55 1 GLY F O 1
ATOM 1026 N N . PRO F 1 2 ? -7.992 13.115 31.329 1.00 31.31 2 PRO F N 1
ATOM 1027 C CA . PRO F 1 2 ? -8.282 13.168 29.891 1.00 19.19 2 PRO F CA 1
ATOM 1028 C C . PRO F 1 2 ? -7.166 12.478 29.113 1.00 17.60 2 PRO F C 1
ATOM 1029 O O . PRO F 1 2 ? -6.144 12.126 29.703 1.00 9.19 2 PRO F O 1
ATOM 1041 N N . GLY F 1 4 ? -3.975 12.129 26.609 1.00 9.33 4 GLY F N 1
ATOM 1042 C CA . GLY F 1 4 ? -2.791 12.965 26.455 1.00 17.08 4 GLY F CA 1
ATOM 1043 C C . GLY F 1 4 ? -2.768 13.577 25.060 1.00 18.81 4 GLY F C 1
ATOM 1044 O O . GLY F 1 4 ? -3.646 13.325 24.225 1.00 7.06 4 GLY F O 1
ATOM 1045 N N . PRO F 1 5 ? -1.741 14.383 24.823 1.00 14.49 5 PRO F N 1
ATOM 1046 C CA . PRO F 1 5 ? -1.593 15.088 23.543 1.00 19.91 5 PRO F CA 1
ATOM 1047 C C . PRO F 1 5 ? -1.171 14.160 22.416 1.00 16.27 5 PRO F C 1
ATOM 1048 O O . PRO F 1 5 ? -0.532 13.128 22.643 1.00 8.99 5 PRO F O 1
ATOM 1060 N N . GLY F 1 7 ? 0.908 12.444 19.393 1.00 10.27 7 GLY F N 1
ATOM 1061 C CA . GLY F 1 7 ? 2.336 12.339 19.122 1.00 4.43 7 GLY F CA 1
ATOM 1062 C C . GLY F 1 7 ? 2.721 13.357 18.062 1.00 10.22 7 GLY F C 1
ATOM 1063 O O . GLY F 1 7 ? 1.910 13.986 17.401 1.00 7.28 7 GLY F O 1
ATOM 1064 N N . PRO F 1 8 ? 4.019 13.540 17.909 1.00 4.22 8 PRO F N 1
ATOM 1065 C CA . PRO F 1 8 ? 4.527 14.430 16.856 1.00 7.40 8 PRO F CA 1
ATOM 1066 C C . PRO F 1 8 ? 4.441 13.831 15.463 1.00 7.25 8 PRO F C 1
ATOM 1067 O O . PRO F 1 8 ? 4.191 12.641 15.253 1.00 6.22 8 PRO F O 1
ATOM 1079 N N . GLY F 1 10 ? 5.271 12.071 11.952 1.00 5.50 10 GLY F N 1
ATOM 1080 C CA . GLY F 1 10 ? 6.162 10.936 11.727 1.00 6.05 10 GLY F CA 1
ATOM 1081 C C . GLY F 1 10 ? 7.430 11.316 10.983 1.00 4.73 10 GLY F C 1
ATOM 1082 O O . GLY F 1 10 ? 7.587 12.459 10.569 1.00 8.79 10 GLY F O 1
ATOM 1083 N N . PRO F 1 11 ? 8.322 10.361 10.794 1.00 6.37 11 PRO F N 1
ATOM 1084 C CA . PRO F 1 11 ? 9.540 10.649 10.031 1.00 11.96 11 PRO F CA 1
ATOM 1085 C C . PRO F 1 11 ? 9.239 10.983 8.574 1.00 5.15 11 PRO F C 1
ATOM 1086 O O . PRO F 1 11 ? 8.140 10.685 8.081 1.00 4.84 11 PRO F O 1
ATOM 1098 N N . GLY F 1 13 ? 9.156 10.656 4.544 1.00 2.63 13 GLY F N 1
ATOM 1099 C CA . GLY F 1 13 ? 8.962 9.525 3.653 1.00 0.28 13 GLY F CA 1
ATOM 1100 C C . GLY F 1 13 ? 10.271 9.238 2.917 1.00 3.69 13 GLY F C 1
ATOM 1101 O O . GLY F 1 13 ? 11.241 9.983 2.966 1.00 3.94 13 GLY F O 1
ATOM 1102 N N . PRO F 1 14 ? 10.227 8.096 2.245 1.00 5.35 14 PRO F N 1
ATOM 1103 C CA . PRO F 1 14 ? 11.329 7.668 1.386 1.00 7.91 14 PRO F CA 1
ATOM 1104 C C . PRO F 1 14 ? 11.631 8.667 0.274 1.00 7.44 14 PRO F C 1
ATOM 1105 O O . PRO F 1 14 ? 10.741 9.369 -0.220 1.00 3.13 14 PRO F O 1
ATOM 1117 N N . GLY F 1 16 ? 11.978 9.899 -3.419 1.00 3.50 16 GLY F N 1
ATOM 1118 C CA . GLY F 1 16 ? 11.244 9.478 -4.587 1.00 0.95 16 GLY F CA 1
ATOM 1119 C C . GLY F 1 16 ? 12.048 8.575 -5.518 1.00 8.04 16 GLY F C 1
ATOM 1120 O O . GLY F 1 16 ? 13.240 8.336 -5.335 1.00 9.33 16 GLY F O 1
ATOM 1121 N N . PRO F 1 17 ? 11.326 8.109 -6.526 1.00 4.52 17 PRO F N 1
ATOM 1122 C CA . PRO F 1 17 ? 11.884 7.242 -7.557 1.00 12.12 17 PRO F CA 1
ATOM 1123 C C . PRO F 1 17 ? 12.770 8.048 -8.505 1.00 5.32 17 PRO F C 1
ATOM 1124 O O . PRO F 1 17 ? 12.683 9.286 -8.490 1.00 4.00 17 PRO F O 1
ATOM 1136 N N . GLY F 1 19 ? 14.257 9.889 -11.780 1.00 6.28 19 GLY F N 1
ATOM 1137 C CA . GLY F 1 19 ? 13.718 10.617 -12.905 1.00 7.11 19 GLY F CA 1
ATOM 1138 C C . GLY F 1 19 ? 13.726 9.791 -14.176 1.00 6.28 19 GLY F C 1
ATOM 1139 O O . GLY F 1 19 ? 14.248 8.674 -14.258 1.00 4.75 19 GLY F O 1
ATOM 1140 N N . PRO F 1 20 ? 13.138 10.331 -15.222 1.00 3.65 20 PRO F N 1
ATOM 1141 C CA . PRO F 1 20 ? 13.047 9.604 -16.489 1.00 11.03 20 PRO F CA 1
ATOM 1142 C C . PRO F 1 20 ? 14.391 9.586 -17.212 1.00 7.94 20 PRO F C 1
ATOM 1143 O O . PRO F 1 20 ? 15.238 10.441 -16.955 1.00 8.84 20 PRO F O 1
ATOM 1155 N N . GLY F 1 22 ? 17.087 10.522 -19.940 1.00 10.28 22 GLY F N 1
ATOM 1156 C CA . GLY F 1 22 ? 17.332 11.795 -20.607 1.00 10.23 22 GLY F CA 1
ATOM 1157 C C . GLY F 1 22 ? 16.864 11.774 -22.057 1.00 10.04 22 GLY F C 1
ATOM 1158 O O . GLY F 1 22 ? 16.529 10.719 -22.593 1.00 8.49 22 GLY F O 1
ATOM 1159 N N . PRO F 1 23 ? 16.852 12.931 -22.705 1.00 18.05 23 PRO F N 1
ATOM 1160 C CA . PRO F 1 23 ? 16.556 13.013 -24.142 1.00 17.21 23 PRO F CA 1
ATOM 1161 C C . PRO F 1 23 ? 17.683 12.403 -24.971 1.00 15.75 23 PRO F C 1
ATOM 1162 O O . PRO F 1 23 ? 18.769 12.130 -24.457 1.00 14.51 23 PRO F O 1
ATOM 1174 N N . GLY F 1 25 ? 20.873 12.029 -27.565 1.00 11.42 25 GLY F N 1
ATOM 1175 C CA . GLY F 1 25 ? 22.071 12.824 -27.773 1.00 5.40 25 GLY F CA 1
ATOM 1176 C C . GLY F 1 25 ? 22.051 13.549 -29.108 1.00 14.89 25 GLY F C 1
ATOM 1177 O O . GLY F 1 25 ? 21.166 13.370 -29.948 1.00 19.57 25 GLY F O 1
ATOM 1178 N N . PRO F 1 26 ? 23.057 14.393 -29.305 1.00 12.25 26 PRO F N 1
ATOM 1179 C CA . PRO F 1 26 ? 23.262 15.082 -30.580 1.00 22.45 26 PRO F CA 1
ATOM 1180 C C . PRO F 1 26 ? 23.470 14.131 -31.746 1.00 19.23 26 PRO F C 1
ATOM 1181 O O . PRO F 1 26 ? 24.039 13.055 -31.552 1.00 14.91 26 PRO F O 1
#